Protein AF-A0A4U3KQY3-F1 (afdb_monomer)

pLDDT: mean 83.82, std 7.47, range [65.56, 91.62]

Sequence (28 aa):
MKYGYARVSTEVQNLHQQIDALTAAGCS

Radius of gyration: 9.48 Å; Cα contacts (8 Å, |Δi|>4): 25; chains: 1; bounding box: 19×14×26 Å

Secondary structure (DSSP, 8-state):
-PPP----SSTTS-HHHHHHHHHHTT--

Foldseek 3Di:
DAAFDFDDPDPPDPSVVSVVVCVVVVHD

Structure (mmCIF, N/CA/C/O backbone):
data_AF-A0A4U3KQY3-F1
#
_entry.id   AF-A0A4U3KQY3-F1
#
loop_
_atom_site.group_PDB
_atom_site.id
_atom_site.type_symbol
_atom_site.label_atom_id
_atom_site.label_alt_id
_atom_site.label_comp_id
_atom_site.label_asym_id
_atom_site.label_entity_id
_atom_site.label_seq_id
_atom_site.pdbx_PDB_ins_code
_atom_site.Cartn_x
_atom_site.Cartn_y
_atom_site.Cartn_z
_atom_site.occupancy
_atom_site.B_iso_or_equiv
_atom_site.auth_seq_id
_atom_site.auth_comp_id
_atom_site.auth_asym_id
_atom_site.auth_atom_id
_atom_site.pdbx_PDB_model_num
ATOM 1 N N . MET A 1 1 ? -2.010 11.151 16.314 1.00 70.19 1 MET A N 1
ATOM 2 C CA . MET A 1 1 ? -2.250 11.117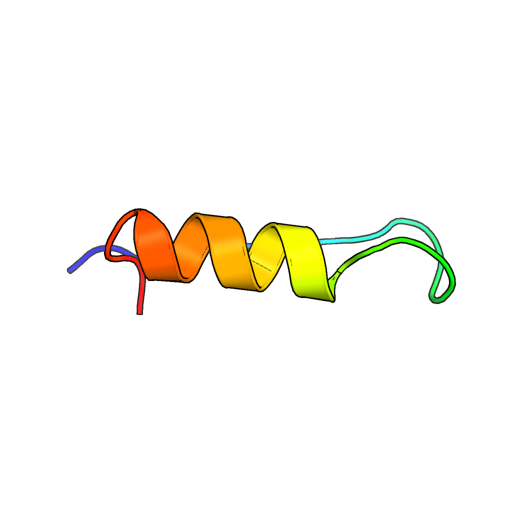 14.856 1.00 70.19 1 MET A CA 1
ATOM 3 C C . MET A 1 1 ? -1.252 10.138 14.257 1.00 70.19 1 MET A C 1
ATOM 5 O O . MET A 1 1 ? -0.089 10.226 14.634 1.00 70.19 1 MET A O 1
ATOM 9 N N . LYS A 1 2 ? -1.689 9.148 13.469 1.00 76.31 2 LYS A N 1
ATOM 10 C CA . LYS A 1 2 ? -0.804 8.126 12.885 1.00 76.31 2 LYS A CA 1
ATOM 11 C C . LYS A 1 2 ? -0.555 8.479 11.423 1.00 76.31 2 LYS A C 1
ATOM 13 O O . LYS A 1 2 ? -1.513 8.541 10.664 1.00 76.31 2 LYS A O 1
ATOM 18 N N . TYR A 1 3 ? 0.702 8.683 11.051 1.00 82.50 3 TYR A N 1
ATOM 19 C CA . TYR A 1 3 ? 1.088 8.972 9.672 1.00 82.50 3 TYR A CA 1
ATOM 20 C C . TYR A 1 3 ? 1.702 7.727 9.038 1.00 82.50 3 TYR A C 1
ATOM 22 O O . TYR A 1 3 ? 2.537 7.061 9.654 1.00 82.50 3 TYR A O 1
ATOM 30 N N . GLY A 1 4 ? 1.264 7.401 7.823 1.00 84.19 4 GLY A N 1
ATOM 31 C CA . GLY A 1 4 ? 1.771 6.271 7.049 1.00 84.19 4 GLY A CA 1
ATOM 32 C C . GLY A 1 4 ? 2.813 6.733 6.038 1.00 84.19 4 GLY A C 1
ATOM 33 O O . GLY A 1 4 ? 2.669 7.798 5.447 1.00 84.19 4 GLY A O 1
ATOM 34 N N . TYR A 1 5 ? 3.854 5.930 5.823 1.00 88.56 5 TYR A N 1
ATOM 35 C CA . TYR A 1 5 ? 4.845 6.187 4.782 1.00 88.56 5 TYR A CA 1
ATOM 36 C C . TYR A 1 5 ? 5.061 4.932 3.944 1.00 88.56 5 TYR A C 1
ATOM 38 O O . TYR A 1 5 ? 5.452 3.890 4.470 1.00 88.56 5 TYR A O 1
ATOM 46 N N . ALA A 1 6 ? 4.818 5.053 2.643 1.00 86.50 6 ALA A N 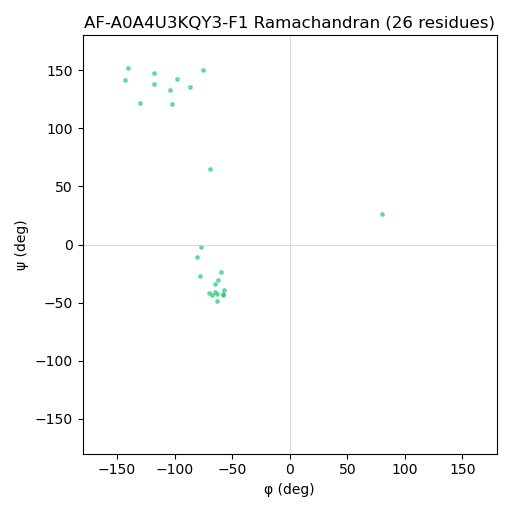1
ATOM 47 C CA . ALA A 1 6 ? 5.082 4.020 1.655 1.00 86.50 6 ALA A CA 1
ATOM 48 C C . ALA A 1 6 ? 6.119 4.537 0.656 1.00 86.50 6 ALA A C 1
ATOM 50 O O . ALA A 1 6 ? 6.055 5.687 0.215 1.00 86.50 6 ALA A O 1
ATOM 51 N N . ARG A 1 7 ? 7.076 3.683 0.291 1.00 88.12 7 ARG A N 1
ATOM 52 C CA . ARG A 1 7 ? 8.094 3.991 -0.716 1.00 88.12 7 ARG A CA 1
ATOM 53 C C . ARG A 1 7 ? 8.391 2.750 -1.531 1.00 88.12 7 ARG A C 1
ATOM 55 O O . ARG A 1 7 ? 8.521 1.646 -1.006 1.00 88.12 7 ARG A O 1
ATOM 62 N N . VAL A 1 8 ? 8.585 2.980 -2.818 1.00 86.81 8 VAL A N 1
ATOM 63 C CA . VAL A 1 8 ? 9.089 1.988 -3.755 1.00 86.81 8 VAL A CA 1
ATOM 64 C C . VAL A 1 8 ? 10.418 2.448 -4.353 1.00 86.81 8 VAL A C 1
ATOM 66 O O . VAL A 1 8 ? 10.687 3.642 -4.476 1.00 86.81 8 VAL A O 1
ATOM 69 N N . SER A 1 9 ? 11.280 1.487 -4.658 1.00 84.56 9 SER A N 1
ATOM 70 C CA . SER A 1 9 ? 12.550 1.661 -5.363 1.00 84.56 9 SER A CA 1
ATOM 71 C C . SER A 1 9 ? 12.362 1.826 -6.876 1.00 84.56 9 SER A C 1
ATOM 73 O O . SER A 1 9 ? 13.194 2.466 -7.510 1.00 84.56 9 SER A O 1
ATOM 75 N N . THR A 1 10 ? 11.290 1.273 -7.455 1.00 80.38 10 THR A N 1
ATOM 76 C CA . THR A 1 10 ? 10.901 1.445 -8.867 1.00 80.38 10 THR 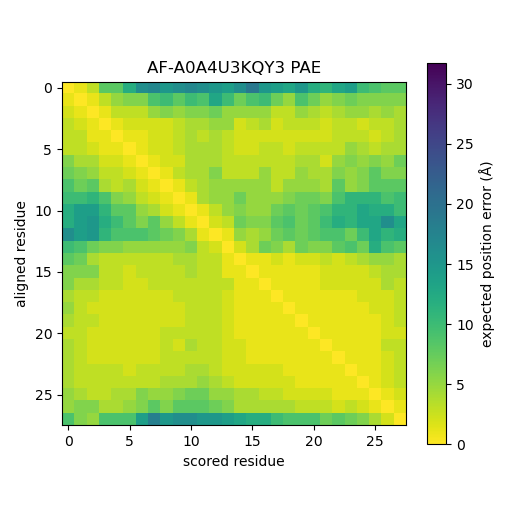A CA 1
ATOM 77 C C . THR A 1 10 ? 9.382 1.588 -9.002 1.00 80.38 1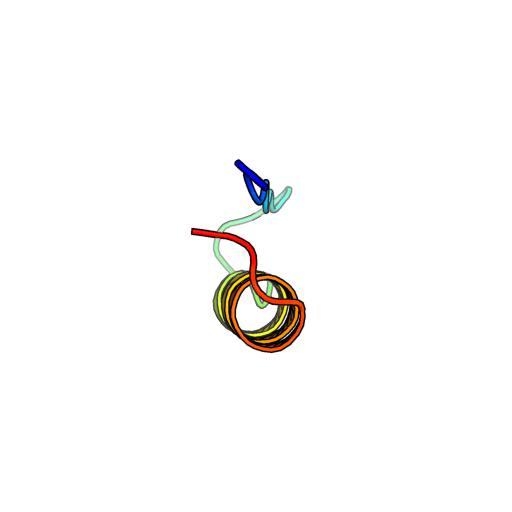0 THR A C 1
ATOM 79 O O . THR A 1 10 ? 8.629 1.045 -8.195 1.00 80.38 10 THR A O 1
ATOM 82 N N . GLU A 1 11 ? 8.920 2.299 -10.034 1.00 70.06 11 GLU A N 1
ATOM 83 C CA . GLU A 1 11 ? 7.493 2.622 -10.251 1.00 70.06 11 GLU A CA 1
ATOM 84 C C . GLU A 1 11 ? 6.588 1.386 -10.402 1.00 70.06 11 GLU A C 1
ATOM 86 O O . GLU A 1 11 ? 5.394 1.451 -10.133 1.00 70.06 11 GLU A O 1
ATOM 91 N N . VAL A 1 12 ? 7.163 0.247 -10.798 1.00 71.44 12 VAL A N 1
ATOM 92 C CA . VAL A 1 12 ? 6.450 -1.021 -11.038 1.00 71.44 12 VAL A CA 1
ATOM 93 C C . VAL A 1 12 ? 6.155 -1.787 -9.739 1.00 71.44 12 VAL A C 1
ATOM 95 O O . VAL A 1 12 ? 5.411 -2.764 -9.741 1.00 71.44 12 VAL A O 1
ATOM 98 N N . GLN A 1 13 ? 6.725 -1.381 -8.605 1.00 65.56 13 GLN A N 1
ATOM 99 C CA . GLN A 1 13 ? 6.450 -2.053 -7.337 1.00 65.56 13 GLN A CA 1
ATOM 100 C C . GLN A 1 13 ? 5.067 -1.671 -6.797 1.00 65.56 13 GLN A C 1
ATOM 102 O O . GLN A 1 13 ? 4.587 -0.560 -7.011 1.00 65.56 13 GLN A O 1
ATOM 107 N N . ASN A 1 14 ? 4.443 -2.595 -6.057 1.00 81.06 14 ASN A N 1
ATOM 108 C CA . ASN A 1 14 ? 3.077 -2.484 -5.533 1.00 81.06 14 ASN A CA 1
ATOM 109 C C . ASN A 1 14 ? 2.933 -1.418 -4.425 1.00 81.06 14 ASN A C 1
ATOM 111 O O . ASN A 1 14 ? 2.620 -1.730 -3.276 1.00 81.06 14 ASN A O 1
ATOM 115 N N . LEU A 1 15 ? 3.137 -0.146 -4.771 1.00 86.44 15 LEU A N 1
ATOM 116 C CA . LEU A 1 15 ? 2.944 1.007 -3.893 1.00 86.44 15 LEU A CA 1
ATOM 117 C C . LEU A 1 15 ? 1.511 1.043 -3.347 1.00 86.44 15 LEU A C 1
ATOM 119 O O . LEU A 1 15 ? 1.309 1.291 -2.163 1.00 86.44 15 LEU A O 1
ATOM 123 N N . HIS A 1 16 ? 0.535 0.701 -4.190 1.00 86.94 16 HIS A N 1
ATOM 124 C CA . HIS A 1 16 ? -0.872 0.620 -3.805 1.00 86.94 16 HIS A CA 1
ATOM 125 C C . HIS A 1 16 ? -1.109 -0.366 -2.652 1.00 86.94 16 HIS A C 1
ATOM 127 O O . HIS A 1 16 ? -1.755 0.001 -1.682 1.00 86.94 16 HIS A O 1
ATOM 133 N N . GLN A 1 17 ? -0.484 -1.551 -2.665 1.00 89.00 17 GLN A N 1
ATOM 134 C CA . GLN A 1 17 ? -0.631 -2.515 -1.563 1.00 89.00 17 GLN A CA 1
ATOM 135 C C . GLN A 1 17 ? -0.056 -1.995 -0.236 1.00 89.00 17 GLN A C 1
ATOM 137 O O . GLN A 1 17 ? -0.584 -2.307 0.829 1.00 89.00 17 GLN A O 1
ATOM 142 N N . GLN A 1 18 ? 1.025 -1.206 -0.281 1.00 88.50 18 GLN A N 1
ATOM 143 C CA . GLN A 1 18 ? 1.593 -0.589 0.922 1.00 88.50 18 GLN A CA 1
ATOM 144 C C . GLN A 1 18 ? 0.675 0.506 1.473 1.00 88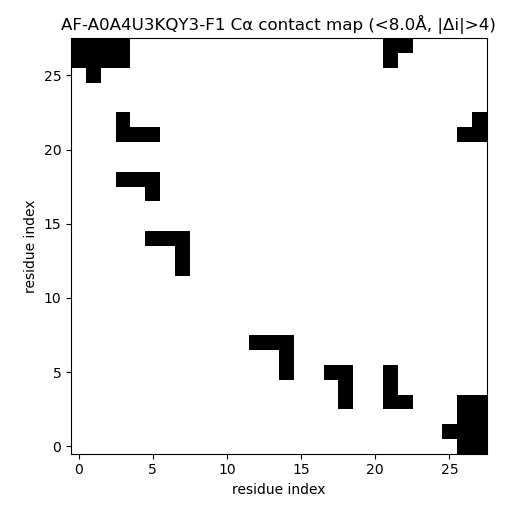.50 18 GLN A C 1
ATOM 146 O O . GLN A 1 18 ? 0.485 0.587 2.684 1.00 88.50 18 GLN A O 1
ATOM 151 N N . ILE A 1 19 ? 0.091 1.325 0.594 1.00 90.38 19 ILE A N 1
ATOM 152 C CA . ILE A 1 19 ? -0.874 2.362 0.975 1.00 90.38 19 ILE A CA 1
ATOM 153 C 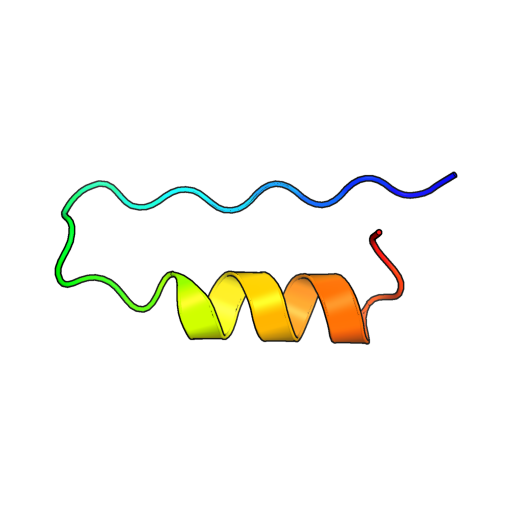C . ILE A 1 19 ? -2.120 1.715 1.587 1.00 90.38 19 ILE A C 1
ATOM 155 O O . ILE A 1 19 ? -2.494 2.085 2.696 1.00 90.38 19 ILE A O 1
ATOM 159 N N . ASP A 1 20 ? -2.685 0.691 0.943 1.00 90.69 20 ASP A N 1
ATOM 160 C CA . ASP A 1 20 ? -3.860 -0.032 1.441 1.00 90.69 20 ASP A CA 1
ATOM 161 C C . ASP A 1 20 ? -3.612 -0.630 2.833 1.00 90.69 20 ASP A C 1
ATOM 163 O O . ASP A 1 20 ? -4.451 -0.518 3.729 1.00 90.69 20 ASP A O 1
ATOM 167 N N . ALA A 1 21 ? -2.428 -1.211 3.055 1.00 89.94 21 ALA A N 1
ATOM 168 C CA . ALA A 1 21 ? -2.034 -1.745 4.355 1.00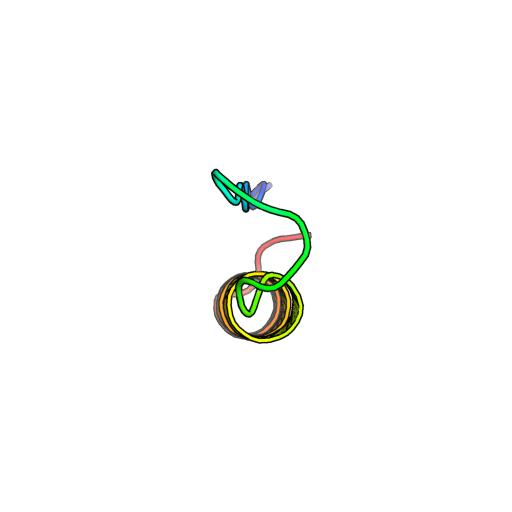 89.94 21 ALA A CA 1
ATOM 169 C C . ALA A 1 21 ? -1.897 -0.650 5.430 1.00 89.94 21 ALA A C 1
ATOM 171 O O . ALA A 1 21 ? -2.319 -0.847 6.571 1.00 89.94 21 ALA A O 1
ATOM 172 N N . LEU A 1 22 ? -1.333 0.511 5.081 1.00 91.62 22 LEU A N 1
ATOM 173 C CA . LEU A 1 22 ? -1.200 1.647 5.998 1.00 91.62 22 LEU A CA 1
ATOM 174 C C . LEU A 1 22 ? -2.565 2.241 6.355 1.00 91.62 22 LEU A C 1
ATOM 176 O O . LEU A 1 22 ? -2.834 2.498 7.530 1.00 91.62 22 LEU A O 1
ATOM 180 N N . THR A 1 23 ? -3.448 2.400 5.372 1.00 90.69 23 THR A N 1
ATOM 181 C CA . THR A 1 23 ? -4.822 2.857 5.590 1.00 90.69 23 THR A CA 1
ATOM 182 C C . THR A 1 23 ? -5.605 1.860 6.448 1.00 90.69 23 THR A C 1
ATOM 184 O O . THR A 1 23 ? -6.258 2.272 7.406 1.00 90.69 23 THR A O 1
ATOM 187 N N . ALA A 1 24 ? -5.473 0.550 6.204 1.00 91.06 24 ALA A N 1
ATOM 188 C CA . ALA A 1 24 ? -6.083 -0.491 7.039 1.00 91.06 24 ALA A CA 1
ATOM 189 C C . ALA A 1 24 ? -5.555 -0.489 8.489 1.00 91.06 24 ALA A C 1
ATOM 191 O O . ALA A 1 24 ? -6.298 -0.796 9.421 1.00 91.06 24 ALA A O 1
ATOM 192 N N . ALA A 1 25 ? -4.298 -0.088 8.705 1.00 90.00 25 ALA A N 1
ATOM 193 C CA . ALA A 1 25 ? -3.707 0.089 10.035 1.00 90.00 25 ALA A CA 1
ATOM 194 C C . ALA A 1 25 ? -4.148 1.391 10.748 1.00 90.00 25 ALA A C 1
ATOM 196 O O . ALA A 1 25 ? -3.766 1.639 11.904 1.00 90.00 25 ALA A O 1
ATOM 197 N N . GLY A 1 26 ? -4.961 2.219 10.081 1.00 88.19 26 GLY A N 1
ATOM 198 C CA . GLY A 1 26 ? -5.471 3.487 10.598 1.00 88.19 26 GLY A CA 1
ATOM 199 C C . GLY A 1 26 ? -4.473 4.639 10.500 1.00 88.19 26 GLY A C 1
ATOM 200 O O . GLY A 1 26 ? -4.522 5.551 11.327 1.00 88.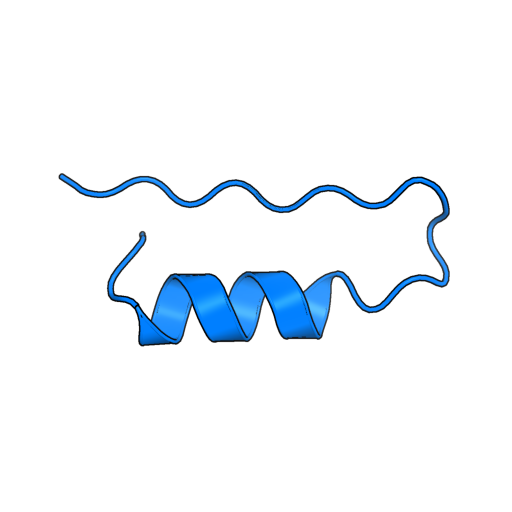19 26 GLY A O 1
ATOM 201 N N . CYS A 1 27 ? -3.544 4.578 9.543 1.00 85.81 27 CYS A N 1
ATOM 202 C CA . CYS A 1 27 ? -2.697 5.706 9.174 1.00 85.81 27 CYS A CA 1
ATOM 203 C C . CYS A 1 27 ? -3.402 6.573 8.118 1.00 85.81 27 CYS A C 1
ATOM 205 O O . CYS A 1 27 ? -3.968 6.037 7.163 1.00 85.81 27 CYS A O 1
ATOM 207 N N . SER A 1 28 ? -3.353 7.897 8.299 1.00 71.50 28 SER A N 1
ATOM 208 C CA . SER A 1 28 ? -3.999 8.914 7.450 1.00 71.50 28 SER A CA 1
ATOM 209 C C . SER A 1 28 ? -3.035 10.027 7.077 1.00 71.50 28 SER A C 1
ATOM 211 O O . SER A 1 28 ? -2.335 10.487 8.012 1.00 71.50 28 SER A O 1
#

InterPro domains:
  IPR006118 Recombinase, conserved site [PS00397] (5-13)
  IPR006119 Resolvase, N-terminal catalytic domain [PF00239] (3-27)
  IPR006119 Resolvase, N-terminal catalytic domain [PS51736] (1-28)
  IPR036162 R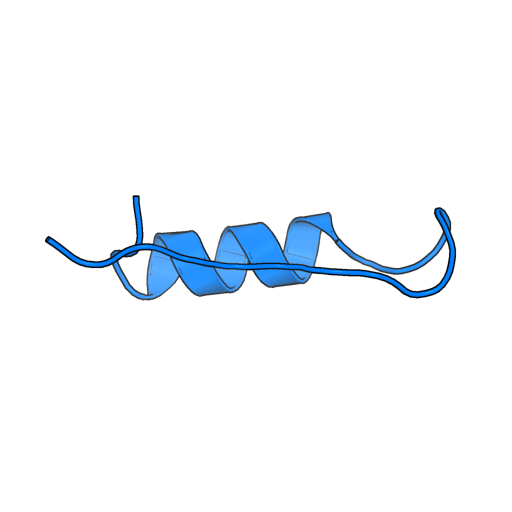esolvase-like, N-terminal catalytic domain superfamily [G3DSA:3.40.50.1390] (1-28)
  IPR036162 Resolvase-like, N-terminal catalytic domain superfamily [SSF53041] (1-28)

Organism: NCBI:txid2575867

Solvent-accessible surface area (backbone atoms only — not comparable to full-atom values): 1874 Å² total; per-residue (Å²): 137,48,76,62,88,74,87,66,96,50,92,88,49,70,54,64,60,48,47,53,52,30,46,73,73,63,26,104